Protein AF-A0AAW7K3F7-F1 (afdb_monomer_lite)

Radius of gyration: 13.68 Å; chains: 1; bounding box: 26×39×36 Å

Secondary structure (DSSP, 8-state):
-EEEEE--SHHHHHHHHHHHHHTT-EETTS--GGG--THHHHGGGEEEEEETTTTEEEEEEHHHHHHTT---EEE--HHHHHHHHHHHHHHHHHHT-

Sequence (97 aa):
MKNYYHVKTQEAYDSLMAFLEWQGYLWGNNTKPTENNNWKTYTENTVIEVDESYKRLFYDEIKQLKDEEISNFIEWTPELAQSMCVAGMIRLIEDNK

Structure (mmCIF, N/CA/C/O backbone):
data_AF-A0AAW7K3F7-F1
#
_entry.id   AF-A0AAW7K3F7-F1
#
loop_
_atom_site.group_PDB
_atom_site.id
_atom_site.type_symbol
_atom_site.label_atom_id
_atom_site.label_alt_id
_atom_site.label_comp_id
_atom_site.label_asym_id
_atom_site.label_entity_id
_atom_site.label_seq_id
_atom_site.pdbx_PDB_ins_code
_atom_site.Cartn_x
_atom_site.Cartn_y
_atom_site.Cartn_z
_atom_site.occupancy
_atom_site.B_iso_or_equiv
_atom_site.auth_seq_id
_atom_site.auth_comp_id
_atom_site.auth_asym_id
_atom_site.auth_atom_id
_atom_site.pdbx_PDB_model_num
ATOM 1 N N . MET A 1 1 ? -0.641 5.795 -13.254 1.00 85.62 1 MET A N 1
ATOM 2 C CA . MET A 1 1 ? -1.706 6.315 -12.360 1.00 85.62 1 MET A CA 1
ATOM 3 C C . MET A 1 1 ? -1.248 6.094 -10.925 1.00 85.62 1 MET A C 1
ATOM 5 O O . MET A 1 1 ? -0.442 5.190 -10.723 1.00 85.62 1 MET A O 1
ATOM 9 N N . LYS A 1 2 ? -1.683 6.920 -9.966 1.00 92.88 2 LYS A N 1
ATOM 1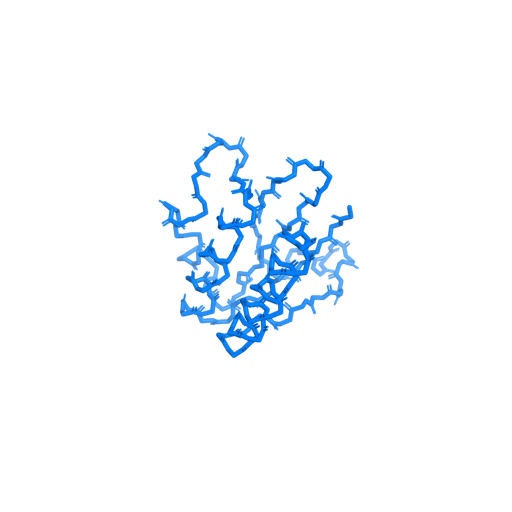0 C CA . LYS A 1 2 ? -1.341 6.735 -8.549 1.00 92.88 2 LYS A CA 1
ATOM 11 C C . LYS A 1 2 ? -2.542 6.191 -7.786 1.00 92.88 2 LYS A C 1
ATOM 13 O O . LYS A 1 2 ? -3.633 6.737 -7.925 1.00 92.88 2 LYS A O 1
ATOM 18 N N . ASN A 1 3 ? -2.323 5.146 -6.995 1.00 95.25 3 ASN A N 1
ATOM 19 C CA . ASN A 1 3 ? -3.305 4.613 -6.051 1.00 95.25 3 ASN A CA 1
ATOM 20 C C . ASN A 1 3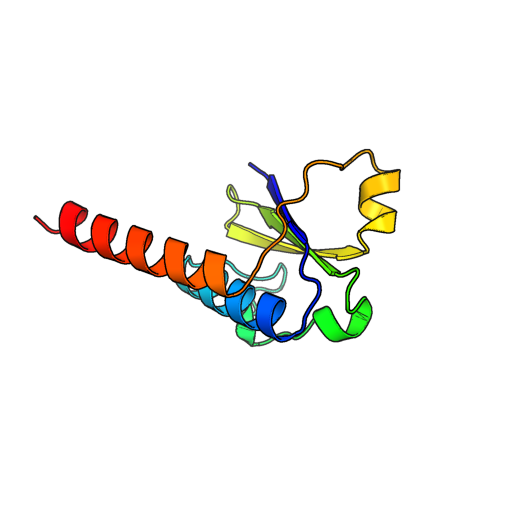 ? -2.787 4.804 -4.625 1.00 95.25 3 ASN A C 1
ATOM 22 O O . ASN A 1 3 ? -1.595 4.631 -4.380 1.00 95.25 3 ASN A O 1
ATOM 26 N N . TYR A 1 4 ? -3.683 5.114 -3.692 1.00 97.00 4 TYR A N 1
ATOM 27 C CA . TYR A 1 4 ? -3.343 5.365 -2.293 1.00 97.00 4 TYR A CA 1
ATOM 28 C C . TYR A 1 4 ? -4.039 4.336 -1.412 1.00 97.00 4 TYR A C 1
ATOM 30 O O . TYR A 1 4 ? -5.253 4.399 -1.236 1.00 97.00 4 TYR A O 1
ATOM 38 N N . TYR A 1 5 ? -3.287 3.381 -0.873 1.00 96.75 5 TYR A N 1
ATOM 39 C CA . TYR A 1 5 ? -3.824 2.309 -0.039 1.00 96.75 5 TYR A CA 1
ATOM 40 C C . TYR A 1 5 ? -3.626 2.622 1.436 1.00 96.75 5 TYR A C 1
ATOM 42 O O . TYR A 1 5 ? -2.495 2.681 1.913 1.00 96.75 5 TYR A O 1
ATOM 50 N N . HIS A 1 6 ? -4.717 2.798 2.166 1.00 97.25 6 HIS A N 1
ATOM 51 C CA . HIS A 1 6 ? -4.681 2.987 3.608 1.00 97.25 6 HIS A CA 1
ATOM 52 C C . HIS A 1 6 ? -4.710 1.630 4.319 1.00 97.25 6 HIS A C 1
ATOM 54 O O . HIS A 1 6 ? -5.549 0.783 4.007 1.00 97.25 6 HIS A O 1
ATOM 60 N N . VAL A 1 7 ? -3.785 1.415 5.258 1.00 96.56 7 VAL A N 1
ATOM 61 C CA . VAL A 1 7 ? -3.572 0.126 5.938 1.00 96.56 7 VAL A CA 1
ATOM 62 C C . VAL A 1 7 ? -3.617 0.290 7.457 1.00 96.56 7 VAL A C 1
ATOM 64 O O . VAL A 1 7 ? -2.645 0.663 8.107 1.00 96.56 7 VAL A O 1
ATOM 67 N N . LYS A 1 8 ? -4.768 -0.047 8.046 1.00 95.56 8 LYS A N 1
ATOM 68 C CA . LYS A 1 8 ? -5.034 0.158 9.482 1.00 95.56 8 LYS A CA 1
ATOM 69 C C . LYS A 1 8 ? -4.357 -0.853 10.407 1.00 95.56 8 LYS A C 1
ATOM 71 O O . LYS A 1 8 ? -4.215 -0.593 11.597 1.00 95.56 8 LYS A O 1
ATOM 76 N N . THR A 1 9 ? -3.956 -2.012 9.890 1.00 96.56 9 THR A N 1
ATOM 77 C CA . THR A 1 9 ? -3.352 -3.094 10.679 1.00 96.56 9 THR A CA 1
ATOM 78 C C . THR A 1 9 ? -2.054 -3.577 10.042 1.00 96.56 9 THR A C 1
ATOM 80 O O . THR A 1 9 ? -1.882 -3.493 8.824 1.00 96.56 9 THR A O 1
ATOM 83 N N . GLN A 1 10 ? -1.156 -4.138 10.857 1.00 96.50 10 GLN A N 1
ATOM 84 C CA . GLN A 1 10 ? 0.067 -4.776 10.360 1.00 96.50 10 GLN A CA 1
ATOM 85 C C . GLN A 1 10 ? -0.253 -5.911 9.374 1.00 96.50 10 GLN A C 1
ATOM 87 O O . GLN A 1 10 ? 0.410 -6.039 8.358 1.00 96.50 10 GLN A O 1
ATOM 92 N N . GLU A 1 11 ? -1.306 -6.693 9.618 1.00 95.50 11 GLU A N 1
ATOM 93 C CA . GLU A 1 11 ? -1.734 -7.763 8.707 1.00 95.50 11 GLU A CA 1
ATOM 94 C C . GLU A 1 11 ? -2.191 -7.221 7.338 1.00 95.50 11 GLU A C 1
ATOM 96 O O . GLU A 1 11 ? -1.847 -7.769 6.287 1.00 95.50 11 GLU A O 1
ATOM 101 N N . ALA A 1 12 ? -2.930 -6.105 7.324 1.00 96.19 12 ALA A N 1
ATOM 102 C CA . ALA A 1 12 ? -3.301 -5.426 6.086 1.00 96.19 12 ALA A CA 1
ATOM 103 C C . ALA A 1 12 ? -2.057 -4.907 5.346 1.00 96.19 12 ALA A C 1
ATOM 105 O O . ALA A 1 12 ? -1.959 -5.065 4.132 1.00 96.19 12 ALA A O 1
ATOM 106 N N . TYR A 1 13 ? -1.081 -4.351 6.069 1.00 97.06 13 TYR A N 1
ATOM 107 C CA . TYR A 1 13 ? 0.197 -3.940 5.490 1.00 97.06 13 TYR A CA 1
ATOM 108 C C . TYR A 1 13 ? 0.959 -5.124 4.882 1.00 97.06 13 TYR A C 1
ATOM 110 O O . TYR A 1 13 ? 1.329 -5.075 3.711 1.00 97.06 13 TYR A O 1
ATOM 118 N N . ASP A 1 14 ? 1.155 -6.200 5.645 1.00 96.12 14 ASP A N 1
ATOM 119 C CA . ASP A 1 14 ? 1.931 -7.368 5.222 1.00 96.12 14 ASP A CA 1
ATOM 120 C C . ASP A 1 14 ? 1.299 -8.033 3.989 1.00 96.12 14 ASP A C 1
ATOM 122 O O . ASP A 1 14 ? 1.995 -8.361 3.024 1.00 96.12 14 ASP A O 1
ATOM 126 N N . SER A 1 15 ? -0.034 -8.164 3.973 1.00 95.56 15 SER A N 1
ATOM 127 C CA . SER A 1 15 ? -0.767 -8.697 2.817 1.00 95.56 15 SER A CA 1
ATOM 128 C C . SER A 1 15 ? -0.666 -7.793 1.583 1.00 95.56 15 SER A C 1
ATOM 130 O O . SER A 1 15 ? -0.482 -8.300 0.473 1.00 95.56 15 SER A O 1
ATOM 132 N N . LEU A 1 16 ? -0.722 -6.466 1.754 1.00 96.00 16 LEU A N 1
ATOM 133 C CA . LEU A 1 16 ? -0.512 -5.513 0.663 1.00 96.00 16 LEU A CA 1
ATOM 134 C C . LEU A 1 16 ? 0.914 -5.606 0.106 1.00 96.00 16 LEU A C 1
ATOM 136 O O . LEU A 1 16 ? 1.090 -5.638 -1.110 1.00 96.00 16 LEU A O 1
ATOM 140 N N . MET A 1 17 ? 1.932 -5.681 0.970 1.00 96.75 17 MET A N 1
ATOM 141 C CA . MET A 1 17 ? 3.331 -5.791 0.541 1.00 96.75 17 MET A CA 1
ATOM 142 C C . MET A 1 17 ? 3.564 -7.069 -0.264 1.00 96.75 17 MET A C 1
ATOM 144 O O . MET A 1 17 ? 4.160 -7.008 -1.337 1.00 96.75 17 MET A O 1
ATOM 148 N N . ALA A 1 18 ? 3.042 -8.208 0.199 1.00 94.44 18 ALA A N 1
ATOM 149 C CA . ALA A 1 18 ? 3.139 -9.469 -0.532 1.00 94.44 18 ALA A CA 1
ATOM 150 C C . ALA A 1 18 ? 2.469 -9.389 -1.916 1.00 94.44 18 ALA A C 1
ATOM 152 O O . ALA A 1 18 ? 3.048 -9.822 -2.916 1.00 94.44 18 ALA A O 1
ATOM 153 N N . PHE A 1 19 ? 1.276 -8.790 -1.995 1.00 93.38 19 PHE A N 1
ATOM 154 C CA . PHE A 1 19 ? 0.563 -8.596 -3.258 1.00 93.38 19 PHE A CA 1
ATOM 155 C C . PHE A 1 19 ? 1.333 -7.686 -4.230 1.00 93.38 19 PHE A C 1
ATOM 157 O O . PHE A 1 19 ? 1.496 -8.020 -5.405 1.00 93.38 19 PHE A O 1
ATOM 164 N N . LEU A 1 20 ? 1.842 -6.550 -3.747 1.00 94.31 20 LEU A N 1
ATOM 165 C CA . LEU A 1 20 ? 2.600 -5.598 -4.562 1.00 94.31 20 LEU A CA 1
ATOM 166 C C . LEU A 1 20 ? 3.950 -6.174 -5.010 1.00 94.31 20 LEU A C 1
ATOM 168 O O . LEU A 1 20 ? 4.357 -5.958 -6.151 1.00 94.31 20 LEU A O 1
ATOM 172 N N . GLU A 1 21 ? 4.624 -6.952 -4.164 1.00 95.56 21 GLU A N 1
ATOM 173 C CA . GLU A 1 21 ? 5.857 -7.647 -4.541 1.00 95.56 21 GLU A CA 1
ATOM 174 C C . GLU A 1 21 ? 5.607 -8.653 -5.665 1.00 95.56 21 GLU A C 1
ATOM 176 O O . GLU A 1 21 ? 6.328 -8.656 -6.663 1.00 95.56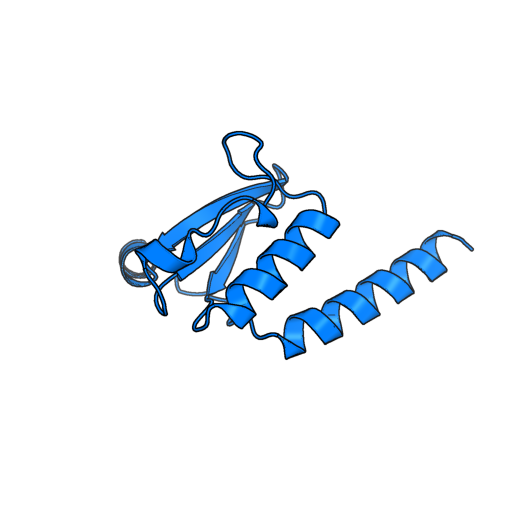 21 GLU A O 1
ATOM 181 N N . TRP A 1 22 ? 4.543 -9.453 -5.551 1.00 91.88 22 TRP A N 1
ATOM 182 C CA . TRP A 1 22 ? 4.137 -10.389 -6.599 1.00 91.88 22 TRP A CA 1
ATOM 183 C C . TRP A 1 22 ? 3.822 -9.681 -7.928 1.00 91.88 22 TRP A C 1
ATOM 185 O O . TRP A 1 22 ? 4.140 -10.186 -9.002 1.00 91.88 22 TRP A O 1
ATOM 195 N N . GLN A 1 23 ? 3.259 -8.472 -7.861 1.00 91.25 23 GLN A N 1
ATOM 196 C CA . GLN A 1 23 ? 2.992 -7.603 -9.013 1.00 91.25 23 GLN A CA 1
ATOM 197 C C . GLN A 1 23 ? 4.235 -6.867 -9.563 1.00 91.25 23 GLN A C 1
ATOM 199 O O . GLN A 1 23 ? 4.111 -6.077 -10.513 1.00 91.25 23 GLN A O 1
ATOM 204 N N . GLY A 1 24 ? 5.414 -7.100 -8.977 1.00 94.75 24 GLY A N 1
ATOM 205 C CA . GLY A 1 24 ? 6.702 -6.563 -9.418 1.00 94.75 24 GLY A CA 1
ATOM 206 C C . GLY A 1 24 ? 7.003 -5.134 -8.963 1.00 94.75 24 GLY A C 1
ATOM 207 O O . GLY A 1 24 ? 7.856 -4.481 -9.564 1.00 94.75 24 GLY A O 1
ATOM 208 N N . TYR A 1 25 ? 6.304 -4.618 -7.949 1.00 96.88 25 TYR A N 1
ATOM 209 C CA . TYR A 1 25 ? 6.590 -3.293 -7.395 1.00 96.88 25 TYR A CA 1
ATOM 210 C C . TYR A 1 25 ? 7.818 -3.310 -6.483 1.00 96.88 25 TYR A C 1
ATOM 212 O O . TYR A 1 25 ? 8.110 -4.303 -5.819 1.00 96.88 25 TYR A O 1
ATOM 220 N N . LEU A 1 26 ? 8.512 -2.173 -6.422 1.00 97.62 26 LEU A N 1
ATOM 221 C CA . LEU A 1 26 ? 9.692 -1.966 -5.583 1.00 97.62 26 LEU A CA 1
ATOM 222 C C . LEU A 1 26 ? 9.610 -0.627 -4.848 1.00 97.62 26 LEU A C 1
ATOM 224 O O . LEU A 1 26 ? 9.046 0.343 -5.355 1.00 97.62 26 LEU A O 1
ATOM 228 N N . TRP A 1 27 ? 10.269 -0.527 -3.698 1.00 97.19 27 TRP A N 1
ATOM 229 C CA . TRP A 1 27 ? 10.537 0.769 -3.073 1.00 97.19 27 TRP A CA 1
ATOM 230 C C . TRP A 1 27 ? 11.510 1.609 -3.928 1.00 97.19 27 TRP A C 1
ATOM 232 O O . TRP A 1 27 ? 12.185 1.100 -4.834 1.00 97.19 27 TRP A O 1
ATOM 242 N N . GLY A 1 28 ? 11.600 2.916 -3.652 1.00 91.06 28 GLY A N 1
ATOM 243 C CA . GLY A 1 28 ? 12.454 3.852 -4.407 1.00 91.06 28 GLY A CA 1
ATOM 244 C C . GLY A 1 28 ? 13.954 3.507 -4.406 1.00 91.06 28 GLY A C 1
ATOM 245 O O . GLY A 1 28 ? 14.665 3.803 -5.360 1.00 91.06 28 GLY A O 1
ATOM 246 N N . ASN A 1 29 ? 14.427 2.807 -3.378 1.00 91.75 29 ASN A N 1
ATOM 247 C CA . ASN A 1 29 ? 15.792 2.286 -3.223 1.00 91.75 29 ASN A CA 1
ATOM 248 C C . ASN A 1 29 ? 15.994 0.874 -3.825 1.00 91.75 29 ASN A C 1
ATOM 250 O O . ASN A 1 29 ? 17.021 0.251 -3.571 1.00 91.75 29 ASN A O 1
ATOM 254 N N . ASN A 1 30 ? 15.037 0.362 -4.607 1.00 93.94 30 ASN A N 1
ATOM 255 C CA . ASN A 1 30 ? 15.016 -0.995 -5.175 1.00 93.94 30 ASN A CA 1
ATOM 256 C C . ASN A 1 30 ? 14.898 -2.152 -4.164 1.00 93.94 30 ASN A C 1
ATOM 258 O O . ASN A 1 30 ? 15.074 -3.300 -4.568 1.00 93.94 30 ASN A O 1
ATOM 262 N N . THR A 1 31 ? 14.570 -1.905 -2.890 1.00 96.31 31 THR A N 1
ATOM 263 C CA . THR A 1 31 ? 14.223 -3.008 -1.973 1.00 96.31 31 THR A CA 1
ATOM 264 C C . THR A 1 31 ? 12.828 -3.541 -2.248 1.00 96.31 31 THR A C 1
ATOM 266 O O . THR A 1 31 ? 11.940 -2.803 -2.698 1.00 96.31 31 THR A O 1
ATOM 269 N N . LYS A 1 32 ? 12.630 -4.824 -1.946 1.00 97.31 32 LYS A N 1
ATOM 270 C CA . LYS A 1 32 ? 11.332 -5.464 -2.113 1.00 97.31 32 LYS A CA 1
ATOM 271 C C . LYS A 1 32 ? 10.318 -4.939 -1.093 1.00 97.31 32 LYS A C 1
ATOM 273 O O . LYS A 1 32 ? 10.713 -4.564 0.014 1.00 97.31 32 LYS A O 1
ATOM 278 N N . PRO A 1 33 ? 9.017 -4.941 -1.426 1.00 97.12 33 PRO A N 1
ATOM 279 C CA . PRO A 1 33 ? 7.963 -4.532 -0.506 1.00 97.12 33 PRO A CA 1
ATOM 280 C C . PRO A 1 33 ? 8.037 -5.239 0.851 1.00 97.12 33 PRO A C 1
ATOM 282 O O . PRO A 1 33 ? 8.021 -4.561 1.874 1.00 97.12 33 PRO A O 1
ATOM 285 N N . THR A 1 34 ? 8.210 -6.566 0.870 1.00 96.94 34 THR A N 1
ATOM 286 C CA . THR A 1 34 ? 8.203 -7.371 2.109 1.00 96.94 34 THR A CA 1
ATOM 287 C C . THR A 1 34 ? 9.469 -7.248 2.964 1.00 96.94 34 THR A C 1
ATOM 289 O O . THR A 1 34 ? 9.478 -7.671 4.119 1.00 96.94 34 THR A O 1
ATOM 292 N N . GLU A 1 35 ? 10.538 -6.646 2.437 1.00 95.88 35 GLU A N 1
ATOM 293 C CA . GLU A 1 35 ? 11.803 -6.453 3.160 1.00 95.88 35 GLU A CA 1
ATOM 294 C C . GLU A 1 35 ? 11.782 -5.225 4.078 1.00 95.88 35 GLU A C 1
ATOM 296 O O . GLU A 1 35 ? 12.696 -5.041 4.885 1.00 95.88 35 GLU A O 1
ATOM 301 N N . ASN A 1 36 ? 10.757 -4.377 3.970 1.00 91.31 36 ASN A N 1
ATOM 302 C CA . ASN A 1 36 ? 10.633 -3.165 4.762 1.00 91.31 36 ASN A CA 1
ATOM 303 C C . ASN A 1 36 ? 9.284 -3.122 5.489 1.00 91.31 36 ASN A C 1
ATOM 305 O O . ASN A 1 36 ? 8.248 -3.420 4.905 1.00 91.31 36 ASN A O 1
ATOM 309 N N . ASN A 1 37 ? 9.296 -2.727 6.763 1.00 94.81 37 ASN A N 1
ATOM 310 C CA . ASN A 1 37 ? 8.089 -2.568 7.571 1.00 94.81 37 ASN A CA 1
ATOM 311 C C . ASN A 1 37 ? 7.902 -1.093 7.950 1.00 94.81 37 ASN A C 1
ATOM 313 O O . ASN A 1 37 ? 8.163 -0.682 9.084 1.00 94.81 37 ASN A O 1
ATOM 317 N N . ASN A 1 38 ? 7.428 -0.312 6.978 1.00 93.12 38 ASN A N 1
ATOM 318 C CA . ASN A 1 38 ? 7.128 1.113 7.145 1.00 93.12 38 ASN A CA 1
ATOM 319 C C . ASN A 1 38 ? 5.877 1.362 8.007 1.00 93.12 38 ASN A C 1
ATOM 321 O O . ASN A 1 38 ? 5.679 2.476 8.489 1.00 93.12 38 ASN A O 1
ATOM 325 N N . TRP A 1 39 ? 5.053 0.334 8.251 1.00 96.75 39 TRP A N 1
ATOM 326 C CA . TRP A 1 39 ? 3.882 0.439 9.127 1.00 96.75 39 TRP A CA 1
ATOM 327 C C . TRP A 1 39 ? 4.263 0.857 10.549 1.00 96.75 39 TRP A C 1
ATOM 329 O O . TRP A 1 39 ? 3.540 1.603 11.198 1.00 96.75 39 TRP A O 1
ATOM 339 N N . LYS A 1 40 ? 5.447 0.464 11.034 1.00 95.94 40 LYS A N 1
ATOM 340 C CA . LYS A 1 40 ? 5.935 0.850 12.370 1.00 95.94 40 LYS A CA 1
ATOM 341 C C . LYS A 1 40 ? 6.074 2.362 12.575 1.00 95.94 40 LYS A C 1
ATOM 343 O O . LYS A 1 40 ? 6.136 2.794 13.723 1.00 95.94 40 LYS A O 1
ATOM 348 N N . THR A 1 41 ? 6.137 3.145 11.499 1.00 95.56 41 THR A N 1
ATOM 349 C CA . THR A 1 41 ? 6.316 4.600 11.561 1.00 95.56 41 THR A CA 1
ATOM 350 C C . THR A 1 41 ? 5.010 5.327 11.882 1.00 95.56 41 THR A C 1
ATOM 352 O O . THR A 1 41 ? 4.990 6.151 12.792 1.00 95.56 41 THR A O 1
ATOM 355 N N . TYR A 1 42 ? 3.920 5.015 11.169 1.00 95.94 42 TYR A N 1
ATOM 356 C CA . TYR A 1 42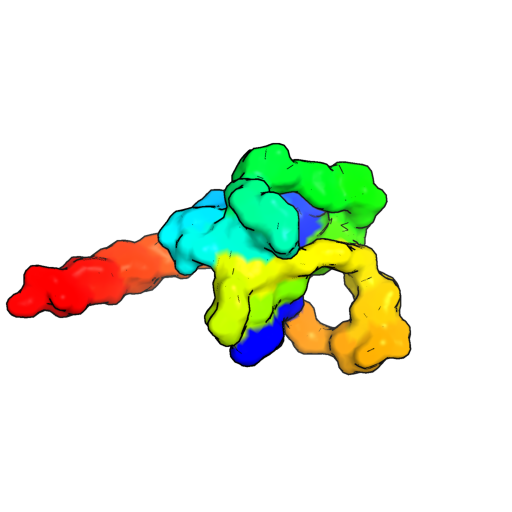 ? 2.632 5.726 11.299 1.00 95.94 42 TYR A CA 1
ATOM 357 C C . TYR A 1 42 ? 1.474 4.846 11.777 1.00 95.94 42 TYR A C 1
ATOM 359 O O . TYR A 1 42 ? 0.368 5.347 11.983 1.00 95.94 42 TYR A O 1
ATOM 367 N N . THR A 1 43 ? 1.733 3.552 11.962 1.00 96.81 43 THR A N 1
ATOM 368 C CA . THR A 1 43 ? 0.787 2.536 12.422 1.00 96.81 43 THR A CA 1
ATOM 369 C C . THR A 1 43 ? -0.513 2.568 11.617 1.00 96.81 43 THR A C 1
ATOM 371 O O . THR A 1 43 ? -0.500 2.456 10.395 1.00 96.81 43 THR A O 1
ATOM 374 N N . GLU A 1 44 ? -1.652 2.754 12.275 1.00 96.81 44 GLU A N 1
ATOM 375 C CA . GLU A 1 44 ? -2.971 2.791 11.647 1.00 96.81 44 GLU A CA 1
ATOM 376 C C . GLU A 1 44 ? -3.168 3.954 10.669 1.00 96.81 44 GLU A C 1
ATOM 378 O O . GLU A 1 44 ? -4.154 3.946 9.946 1.00 96.81 44 GLU A O 1
ATOM 383 N N . ASN A 1 45 ? -2.258 4.934 10.646 1.00 96.94 45 ASN A N 1
ATOM 384 C CA . ASN A 1 45 ? -2.296 6.081 9.740 1.00 96.94 45 ASN A CA 1
ATOM 385 C C . ASN A 1 45 ? -1.413 5.887 8.498 1.00 96.94 45 ASN A C 1
ATOM 387 O O . ASN A 1 45 ? -1.267 6.822 7.711 1.00 96.94 45 ASN A O 1
ATOM 391 N N . THR A 1 46 ? -0.790 4.718 8.321 1.00 97.81 46 THR A N 1
ATOM 392 C CA . THR A 1 46 ? 0.074 4.439 7.170 1.00 97.81 46 THR A CA 1
ATOM 393 C C . THR A 1 46 ? -0.732 4.350 5.876 1.00 97.81 46 THR A C 1
ATOM 395 O O . THR A 1 46 ? -1.667 3.555 5.751 1.00 97.81 46 THR A O 1
ATOM 398 N N . VAL A 1 47 ? -0.306 5.116 4.874 1.00 97.88 47 VAL A N 1
ATOM 399 C CA . VAL A 1 47 ? -0.769 5.013 3.489 1.00 97.88 47 VAL A CA 1
ATOM 400 C C . VAL A 1 47 ? 0.391 4.586 2.601 1.00 97.88 47 VAL A C 1
ATOM 402 O O . VAL A 1 47 ? 1.503 5.093 2.734 1.00 97.88 47 VAL A O 1
ATOM 405 N N . ILE A 1 48 ? 0.127 3.655 1.686 1.00 97.62 48 ILE A N 1
ATOM 406 C CA . ILE A 1 48 ? 1.045 3.255 0.622 1.00 97.62 48 ILE A CA 1
ATOM 407 C C . ILE A 1 48 ? 0.600 3.903 -0.681 1.00 97.62 48 ILE A C 1
ATOM 409 O O . ILE A 1 48 ? -0.468 3.588 -1.209 1.00 97.62 48 ILE A O 1
ATOM 413 N N . GLU A 1 49 ? 1.437 4.783 -1.213 1.00 96.44 49 GLU A N 1
ATOM 414 C CA . GLU A 1 49 ? 1.290 5.289 -2.570 1.00 96.44 49 GLU A CA 1
ATOM 415 C C . GLU A 1 49 ? 1.909 4.283 -3.545 1.00 96.44 49 GLU A C 1
ATOM 417 O O . GLU A 1 49 ? 3.076 3.899 -3.426 1.00 96.44 49 GLU A O 1
ATOM 422 N N . VAL A 1 50 ? 1.119 3.874 -4.532 1.00 96.44 50 VAL A N 1
ATOM 423 C CA . VAL A 1 50 ? 1.526 2.983 -5.616 1.00 96.44 50 VAL A CA 1
ATOM 424 C C . VAL A 1 50 ? 1.537 3.773 -6.913 1.00 96.44 50 VAL A C 1
ATOM 426 O O . VAL A 1 50 ? 0.481 4.157 -7.420 1.00 96.44 50 VAL A O 1
ATOM 429 N N . ASP A 1 51 ? 2.726 3.974 -7.476 1.00 95.81 51 ASP A N 1
ATOM 430 C CA . ASP A 1 51 ? 2.902 4.515 -8.818 1.00 95.81 51 ASP A CA 1
ATOM 431 C C . ASP A 1 51 ? 2.958 3.366 -9.833 1.00 95.81 51 ASP A C 1
ATOM 433 O O . ASP A 1 51 ? 3.959 2.650 -9.960 1.00 95.81 51 ASP A O 1
ATOM 437 N N . GLU A 1 52 ? 1.862 3.185 -10.570 1.00 93.12 52 GLU A N 1
ATOM 438 C CA . GLU A 1 52 ? 1.748 2.139 -11.590 1.00 93.12 52 GLU A CA 1
ATOM 439 C C . GLU A 1 52 ? 2.682 2.361 -12.784 1.00 93.12 52 GLU A C 1
ATOM 441 O O . GLU A 1 52 ? 3.112 1.392 -13.409 1.00 93.12 52 GLU A O 1
ATOM 446 N N . SER A 1 53 ? 3.001 3.619 -13.104 1.00 93.56 53 SER A N 1
ATOM 447 C CA . SER A 1 53 ? 3.792 3.972 -14.285 1.00 93.56 53 SER A CA 1
ATOM 448 C C . SER A 1 53 ? 5.249 3.554 -14.113 1.00 93.56 53 SER A C 1
ATOM 450 O O . SER A 1 53 ? 5.872 3.066 -15.054 1.00 93.56 53 SER A O 1
ATOM 452 N N . TYR A 1 54 ? 5.787 3.723 -12.903 1.00 93.88 54 TYR A N 1
ATOM 453 C CA . TYR A 1 54 ? 7.182 3.398 -12.596 1.00 93.88 54 TYR A CA 1
ATOM 454 C C . TYR A 1 54 ? 7.356 2.095 -11.816 1.00 93.88 54 TYR A C 1
ATOM 456 O O . TYR A 1 54 ? 8.493 1.701 -11.546 1.00 93.88 54 TYR A O 1
ATOM 464 N N . LYS A 1 55 ? 6.251 1.434 -11.441 1.00 95.62 55 LYS A N 1
ATOM 465 C CA . LYS A 1 55 ? 6.245 0.282 -10.530 1.00 95.62 55 LYS A CA 1
ATOM 466 C C . LYS A 1 55 ? 6.967 0.595 -9.212 1.00 95.62 55 LYS A C 1
ATOM 468 O O . LYS A 1 55 ? 7.760 -0.206 -8.712 1.00 95.62 55 LYS A O 1
ATOM 473 N N . ARG A 1 56 ? 6.689 1.778 -8.645 1.00 97.31 56 ARG A N 1
ATOM 474 C CA . ARG A 1 56 ? 7.327 2.276 -7.414 1.00 97.31 56 ARG A CA 1
ATOM 475 C C . ARG A 1 56 ? 6.351 2.499 -6.276 1.00 97.31 56 ARG A C 1
ATOM 477 O O . ARG A 1 56 ? 5.200 2.860 -6.500 1.00 97.31 56 ARG A O 1
ATOM 484 N N . LEU A 1 57 ? 6.857 2.276 -5.067 1.00 97.69 57 LEU A N 1
ATOM 485 C CA . LEU A 1 57 ? 6.141 2.468 -3.815 1.00 97.69 57 LEU A CA 1
ATOM 486 C C . LEU A 1 57 ? 6.717 3.642 -3.024 1.00 97.69 57 LEU A C 1
ATOM 488 O O . LEU A 1 57 ? 7.940 3.791 -2.925 1.00 97.69 57 LEU A O 1
ATOM 492 N N . PHE A 1 58 ? 5.818 4.399 -2.403 1.00 96.00 58 PHE A N 1
ATOM 493 C CA . PHE A 1 58 ? 6.107 5.397 -1.374 1.00 96.00 58 PHE A CA 1
ATOM 494 C C . PHE A 1 58 ? 5.162 5.180 -0.187 1.00 96.00 58 PHE A C 1
ATOM 496 O O . PHE A 1 58 ? 4.174 4.451 -0.297 1.00 96.00 58 PHE A O 1
ATOM 503 N N . TYR A 1 59 ? 5.492 5.745 0.970 1.00 96.12 59 TYR A N 1
ATOM 504 C CA . TYR A 1 59 ? 4.643 5.659 2.153 1.00 96.12 59 TYR A CA 1
ATOM 505 C C . TYR A 1 59 ? 4.576 7.012 2.844 1.00 96.12 59 TYR A C 1
ATOM 507 O O . TYR A 1 59 ? 5.571 7.734 2.870 1.00 96.12 59 TYR A O 1
ATOM 515 N N . ASP A 1 60 ? 3.415 7.317 3.407 1.00 95.56 60 ASP A N 1
ATOM 516 C CA . ASP A 1 60 ? 3.175 8.565 4.123 1.00 95.56 60 ASP A CA 1
ATOM 517 C C . ASP A 1 6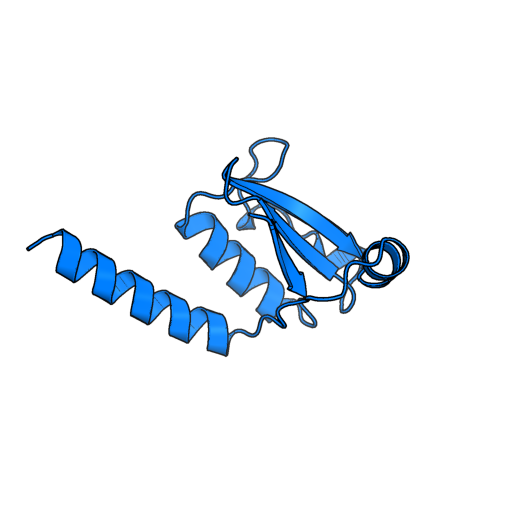0 ? 2.108 8.380 5.213 1.00 95.56 60 ASP A C 1
ATOM 519 O O . ASP A 1 60 ? 1.473 7.323 5.327 1.00 95.56 60 ASP A O 1
ATOM 523 N N . GLU A 1 61 ? 1.918 9.407 6.033 1.00 95.62 61 GLU A N 1
ATOM 524 C CA . GLU A 1 61 ? 0.829 9.523 6.988 1.00 95.62 61 GLU A CA 1
ATOM 525 C C . GLU A 1 61 ? -0.433 10.055 6.294 1.00 95.62 61 GLU A C 1
ATOM 527 O O . GLU A 1 61 ? -0.413 11.069 5.596 1.00 95.62 61 GLU A O 1
ATOM 532 N N . ILE A 1 62 ? -1.585 9.437 6.564 1.00 93.94 62 ILE A N 1
ATOM 533 C CA . ILE A 1 62 ? -2.873 9.836 5.975 1.00 93.94 62 ILE A CA 1
ATOM 534 C C . ILE A 1 62 ? -3.224 11.319 6.186 1.00 93.94 62 ILE A C 1
ATOM 536 O O . ILE A 1 62 ? -3.934 11.903 5.370 1.00 93.94 62 ILE A O 1
ATOM 540 N N . LYS A 1 63 ? -2.765 11.938 7.281 1.00 90.81 63 LYS A N 1
ATOM 541 C CA . LYS A 1 63 ? -3.021 13.358 7.562 1.00 90.81 63 LYS A CA 1
ATOM 542 C C . LYS A 1 63 ? -2.277 14.272 6.593 1.00 90.81 63 LYS A C 1
ATOM 544 O O . LYS A 1 63 ? -2.900 15.175 6.056 1.00 90.81 63 LYS A O 1
ATOM 549 N N . GLN A 1 64 ? -1.004 13.984 6.322 1.00 89.12 64 GLN A N 1
ATOM 550 C CA . GLN A 1 64 ? -0.180 14.778 5.405 1.00 89.12 64 GLN A CA 1
ATOM 551 C C . GLN A 1 64 ? -0.771 14.745 3.994 1.00 89.12 64 GLN A C 1
ATOM 553 O O . GLN A 1 64 ? -0.986 15.785 3.385 1.00 89.12 64 GLN A O 1
ATOM 558 N N . LEU A 1 65 ? -1.187 13.563 3.533 1.00 91.19 65 LEU A N 1
ATOM 559 C CA . LEU A 1 65 ? -1.835 13.412 2.228 1.00 91.19 65 LEU A CA 1
ATOM 560 C C . LEU A 1 65 ? -3.175 14.163 2.139 1.00 91.19 65 LEU A C 1
ATOM 562 O O . LEU A 1 65 ? -3.493 14.744 1.105 1.00 91.19 65 LEU A O 1
ATOM 566 N N . LYS A 1 66 ? -3.960 14.195 3.223 1.00 90.12 66 LYS A N 1
ATOM 567 C CA . LYS A 1 66 ? -5.205 14.980 3.269 1.00 90.12 66 LYS A CA 1
ATOM 568 C C . LYS A 1 66 ? -4.952 16.483 3.203 1.00 90.12 66 LYS A C 1
ATOM 570 O O . LYS A 1 66 ? -5.739 17.181 2.566 1.00 90.12 66 LYS A O 1
ATOM 575 N N . ASP A 1 67 ? -3.883 16.960 3.835 1.00 91.75 67 ASP A N 1
ATOM 576 C CA . ASP A 1 67 ? -3.470 18.365 3.759 1.00 91.75 67 ASP A CA 1
ATOM 577 C C . ASP A 1 67 ? -3.015 18.741 2.333 1.00 91.75 67 ASP A C 1
ATOM 579 O O . ASP A 1 67 ? -3.175 19.886 1.916 1.00 91.75 67 ASP A O 1
ATOM 583 N N . GLU A 1 68 ? -2.545 17.765 1.551 1.00 89.62 68 GLU A N 1
ATOM 584 C CA . GLU A 1 68 ? -2.261 17.879 0.111 1.00 89.62 68 GLU A CA 1
ATOM 585 C C . GLU A 1 68 ? -3.494 17.649 -0.790 1.00 89.62 68 GLU A C 1
ATOM 587 O O . GLU A 1 68 ? -3.368 17.426 -1.994 1.00 89.62 68 GLU A O 1
ATOM 592 N N . GLU A 1 69 ? -4.702 17.689 -0.220 1.00 91.56 69 GLU A N 1
ATOM 593 C CA . GLU A 1 69 ? -5.986 17.473 -0.906 1.00 91.56 69 GLU A CA 1
ATOM 594 C C . GLU A 1 69 ? -6.170 16.063 -1.515 1.00 91.56 69 GLU A C 1
ATOM 596 O O . GLU A 1 69 ? -7.127 15.806 -2.257 1.00 91.56 69 GLU A O 1
ATOM 601 N N . ILE A 1 70 ? -5.323 15.094 -1.151 1.00 89.94 70 ILE A N 1
ATOM 602 C CA . ILE A 1 70 ? -5.504 13.684 -1.509 1.00 89.94 70 ILE A CA 1
ATOM 603 C C . ILE A 1 70 ? -6.533 13.072 -0.555 1.00 89.94 70 ILE A C 1
ATOM 605 O O . ILE A 1 70 ? -6.328 12.965 0.653 1.00 89.94 70 ILE A O 1
ATOM 609 N N . SER A 1 71 ? -7.672 12.650 -1.105 1.00 88.00 71 SER A N 1
ATOM 610 C CA . SER A 1 71 ? -8.796 12.104 -0.324 1.00 88.00 71 SER A CA 1
ATOM 611 C C . SER A 1 71 ? -9.323 10.754 -0.822 1.00 88.00 71 SER A C 1
ATOM 613 O O . SER A 1 71 ? -10.063 10.081 -0.103 1.00 88.00 71 SER A O 1
ATOM 615 N N . ASN A 1 72 ? -8.908 10.315 -2.014 1.00 92.12 72 ASN A N 1
ATOM 616 C CA . ASN A 1 72 ? -9.344 9.060 -2.631 1.00 92.12 72 ASN A CA 1
ATOM 617 C C . ASN A 1 72 ? -8.481 7.878 -2.166 1.00 92.12 72 ASN A C 1
ATOM 619 O O . ASN A 1 72 ? -7.687 7.329 -2.931 1.00 92.12 72 ASN A O 1
ATOM 623 N N . PHE A 1 73 ? -8.632 7.504 -0.897 1.00 94.88 73 PHE A N 1
ATOM 624 C CA . PHE A 1 73 ? -7.941 6.357 -0.313 1.00 94.88 73 PHE A CA 1
ATOM 625 C C . PHE A 1 73 ? -8.716 5.058 -0.543 1.00 94.88 73 PHE A C 1
ATOM 627 O O . PHE A 1 73 ? -9.930 4.992 -0.346 1.00 94.88 73 PHE A O 1
ATOM 634 N N . ILE A 1 74 ? -7.994 4.006 -0.912 1.00 94.75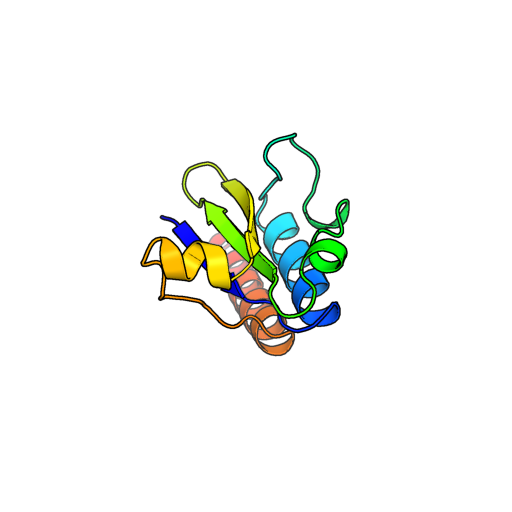 74 ILE A N 1
ATOM 635 C CA . ILE A 1 74 ? -8.486 2.633 -0.950 1.00 94.75 74 ILE A CA 1
ATOM 636 C C . ILE A 1 74 ? -8.148 2.002 0.395 1.00 94.75 74 ILE A C 1
ATOM 638 O O . ILE A 1 74 ? -6.982 1.805 0.728 1.00 94.75 74 ILE A O 1
ATOM 642 N N . GLU A 1 75 ? -9.166 1.682 1.181 1.00 95.75 75 GLU A N 1
ATOM 643 C CA . GLU A 1 75 ? -8.985 0.946 2.431 1.00 95.75 75 GLU A CA 1
ATOM 644 C C . GLU A 1 75 ? -8.598 -0.498 2.102 1.00 95.75 75 GLU A C 1
ATOM 646 O O . GLU A 1 75 ? -9.405 -1.262 1.567 1.00 95.75 75 GLU A O 1
ATOM 651 N N . TRP A 1 76 ? -7.348 -0.866 2.382 1.00 95.81 76 TRP A N 1
ATOM 652 C CA . TRP A 1 76 ? -6.863 -2.211 2.115 1.00 95.81 76 TRP A CA 1
ATOM 653 C C . TRP A 1 76 ? -7.150 -3.128 3.296 1.00 95.81 76 TRP A C 1
ATOM 655 O O . TRP A 1 76 ? -6.816 -2.819 4.443 1.00 95.81 76 TRP A O 1
ATOM 665 N N . THR A 1 77 ? -7.730 -4.289 3.002 1.00 92.94 77 THR A N 1
ATOM 666 C CA . THR A 1 77 ? -7.965 -5.343 3.988 1.00 92.94 77 THR A CA 1
ATOM 667 C C . THR A 1 77 ? -7.398 -6.675 3.491 1.00 92.94 77 THR A C 1
ATOM 669 O O . THR A 1 77 ? -7.284 -6.884 2.277 1.00 92.94 77 THR A O 1
ATOM 672 N N . PRO A 1 78 ? -7.049 -7.609 4.392 1.00 84.25 78 PRO A N 1
ATOM 673 C CA . PRO A 1 78 ? -6.590 -8.940 3.997 1.00 84.25 78 PRO A CA 1
ATOM 674 C C . PRO A 1 78 ? -7.590 -9.694 3.102 1.00 84.25 78 PRO A C 1
ATOM 676 O O . PRO A 1 78 ? -7.187 -10.445 2.213 1.00 84.25 78 PRO A O 1
ATOM 679 N N . GLU A 1 79 ? -8.895 -9.472 3.271 1.00 86.62 79 GLU A N 1
ATOM 680 C CA . GLU A 1 79 ? -9.938 -10.069 2.426 1.00 86.62 79 GLU A CA 1
ATOM 681 C C . GLU A 1 79 ? -9.879 -9.536 0.988 1.00 86.62 79 GLU A C 1
ATOM 683 O O . GLU A 1 79 ? -10.066 -10.294 0.030 1.00 86.62 79 GLU A O 1
ATOM 688 N N . LEU A 1 80 ? -9.568 -8.245 0.818 1.00 84.94 80 LEU A N 1
ATOM 689 C CA . LEU A 1 80 ? -9.354 -7.649 -0.500 1.00 84.94 80 LEU A CA 1
ATOM 690 C C . LEU A 1 80 ? -8.138 -8.281 -1.190 1.00 84.94 80 LEU A C 1
ATOM 692 O O . LEU A 1 80 ? -8.221 -8.632 -2.368 1.00 84.94 80 LEU A O 1
ATOM 696 N N . ALA A 1 81 ? -7.052 -8.512 -0.443 1.00 77.56 81 ALA A N 1
ATOM 697 C CA . ALA A 1 81 ? -5.864 -9.197 -0.949 1.00 77.56 81 ALA A CA 1
ATOM 698 C C . ALA A 1 81 ? -6.201 -10.602 -1.478 1.00 77.56 81 ALA A C 1
ATOM 700 O O . ALA A 1 81 ? -5.793 -10.969 -2.581 1.00 77.56 81 ALA A O 1
ATOM 701 N N . GLN A 1 82 ? -7.004 -11.372 -0.735 1.00 76.56 82 GLN A N 1
ATOM 702 C CA . GLN A 1 82 ? -7.450 -12.703 -1.161 1.00 76.56 82 GLN A CA 1
ATOM 703 C C . GLN A 1 82 ? -8.270 -12.646 -2.457 1.00 76.56 82 GLN A C 1
ATOM 705 O O . GLN A 1 82 ? -8.004 -13.410 -3.387 1.00 76.56 82 GLN A O 1
ATOM 710 N N . SER A 1 83 ? -9.222 -11.713 -2.549 1.00 80.44 83 SER A N 1
ATOM 711 C CA . SER A 1 83 ? -10.043 -11.512 -3.751 1.00 80.44 83 SER A CA 1
ATOM 712 C C . SER A 1 83 ? -9.190 -11.168 -4.982 1.00 80.44 83 SER A C 1
ATOM 714 O O . SER A 1 83 ? -9.356 -11.753 -6.058 1.00 80.44 83 SER A O 1
ATOM 716 N N . MET A 1 84 ? -8.206 -10.277 -4.819 1.00 78.62 84 MET A N 1
ATOM 717 C CA . MET A 1 84 ? -7.316 -9.858 -5.905 1.00 78.62 84 MET A CA 1
ATOM 718 C C . MET A 1 84 ? -6.338 -10.953 -6.344 1.00 78.62 84 MET A C 1
ATOM 720 O O . MET A 1 84 ? -6.088 -11.093 -7.542 1.00 78.62 84 MET A O 1
ATOM 724 N N . CYS A 1 85 ? -5.826 -11.766 -5.417 1.00 70.75 85 CYS A N 1
ATOM 725 C CA . CYS A 1 85 ? -4.992 -12.925 -5.747 1.00 70.75 85 CYS A CA 1
ATOM 726 C C . CYS A 1 85 ? -5.748 -13.948 -6.609 1.00 70.75 85 CYS A C 1
ATOM 728 O O . CYS A 1 85 ? -5.205 -14.442 -7.598 1.00 70.75 85 CYS A O 1
ATOM 730 N N . VAL A 1 86 ? -7.016 -14.231 -6.286 1.00 73.25 86 VAL A N 1
ATOM 731 C CA . VAL A 1 86 ? -7.857 -15.143 -7.083 1.00 73.25 86 VAL A CA 1
ATOM 732 C C . VAL A 1 86 ? -8.101 -14.577 -8.484 1.00 73.25 86 VAL A C 1
ATOM 734 O O . VAL A 1 86 ? -7.929 -15.292 -9.472 1.00 73.25 86 VAL A O 1
ATOM 737 N N . ALA A 1 87 ? -8.434 -13.288 -8.595 1.00 72.50 87 ALA A N 1
ATOM 738 C CA . ALA A 1 87 ? -8.631 -12.637 -9.890 1.00 72.50 87 ALA A CA 1
ATOM 739 C C . ALA A 1 87 ? -7.351 -12.634 -10.750 1.00 72.50 87 ALA A C 1
ATOM 741 O O . ALA A 1 87 ? -7.411 -12.880 -11.955 1.00 72.50 87 ALA A O 1
ATOM 742 N N . GLY A 1 88 ? -6.189 -12.395 -10.135 1.00 69.06 88 GLY A N 1
ATOM 743 C CA . GLY A 1 88 ? -4.892 -12.434 -10.811 1.00 69.06 88 GLY A CA 1
ATOM 744 C C . GLY A 1 88 ? -4.535 -13.825 -11.342 1.00 69.06 88 GLY A C 1
ATOM 745 O O . GLY A 1 88 ? -4.083 -13.950 -12.478 1.00 69.06 88 GLY A O 1
ATOM 746 N N . MET A 1 89 ? -4.799 -14.874 -10.558 1.00 66.94 89 MET A N 1
ATOM 747 C CA . MET A 1 89 ? -4.599 -16.269 -10.971 1.00 66.94 89 MET A CA 1
ATOM 748 C C . MET A 1 89 ? -5.488 -16.661 -12.158 1.00 66.94 89 MET A C 1
ATOM 750 O O . MET A 1 89 ? -5.017 -17.333 -13.072 1.00 66.94 89 MET A O 1
ATOM 754 N N . ILE A 1 90 ? -6.752 -16.222 -12.177 1.00 69.12 90 ILE A N 1
ATOM 755 C CA . ILE A 1 90 ? -7.664 -16.475 -13.304 1.00 69.12 90 ILE A CA 1
ATOM 756 C C . ILE A 1 90 ? -7.126 -15.831 -14.586 1.00 69.12 90 ILE A C 1
ATOM 758 O O . ILE A 1 90 ? -7.029 -16.517 -15.601 1.00 69.12 90 ILE A O 1
ATOM 762 N N . ARG A 1 91 ? -6.696 -14.562 -14.527 1.00 67.06 91 ARG A N 1
ATOM 763 C CA . ARG A 1 91 ? -6.115 -13.865 -15.690 1.00 67.06 91 ARG A CA 1
ATOM 764 C C . ARG A 1 91 ? -4.872 -14.572 -16.228 1.00 67.06 91 ARG A C 1
ATOM 766 O O . ARG A 1 91 ? -4.774 -14.798 -17.424 1.00 67.06 91 ARG A O 1
ATOM 773 N N . LEU A 1 92 ? -3.972 -15.015 -15.348 1.00 66.00 92 LEU A N 1
ATOM 774 C CA . LEU A 1 92 ? -2.797 -15.803 -15.741 1.00 66.00 92 LEU A CA 1
ATOM 775 C C . LEU A 1 92 ? -3.165 -17.113 -16.452 1.00 66.00 92 LEU A C 1
ATOM 777 O O . LEU A 1 92 ? -2.454 -17.529 -17.360 1.00 66.00 92 LEU A O 1
ATOM 781 N N . ILE A 1 93 ? -4.250 -17.780 -16.055 1.00 71.62 93 ILE A N 1
ATOM 782 C CA . ILE A 1 93 ? -4.722 -18.999 -16.729 1.00 71.62 93 ILE A CA 1
ATOM 783 C C . ILE A 1 93 ? -5.328 -18.673 -18.102 1.00 71.62 93 ILE A C 1
ATOM 785 O O . ILE A 1 93 ? -5.189 -19.473 -19.024 1.00 71.62 93 ILE A O 1
ATOM 789 N N . GLU A 1 94 ? -6.011 -17.537 -18.240 1.00 70.31 94 GLU A N 1
ATOM 790 C CA . GLU A 1 94 ? -6.595 -17.082 -19.508 1.00 70.31 94 GLU A CA 1
ATOM 791 C C . GLU A 1 94 ? -5.527 -16.634 -20.512 1.00 70.31 94 GLU A C 1
ATOM 793 O O . GLU A 1 94 ? -5.599 -17.035 -21.668 1.00 70.31 94 GLU A O 1
ATOM 798 N N . ASP A 1 95 ? -4.501 -15.903 -20.066 1.00 71.62 95 ASP A N 1
ATOM 799 C CA . ASP A 1 95 ? -3.405 -15.410 -20.916 1.00 71.62 95 ASP A CA 1
ATOM 800 C C . ASP A 1 95 ? -2.468 -16.531 -21.424 1.00 71.62 95 ASP A C 1
ATOM 802 O O . ASP A 1 95 ? -1.688 -16.318 -22.350 1.00 71.62 95 ASP A O 1
ATOM 806 N N . ASN A 1 96 ? -2.525 -17.728 -20.823 1.00 62.47 96 ASN A N 1
ATOM 807 C CA . ASN A 1 96 ? -1.721 -18.904 -21.197 1.00 62.47 96 ASN A CA 1
ATOM 808 C C . ASN A 1 96 ? -2.502 -19.959 -22.018 1.00 62.47 96 ASN A C 1
ATOM 810 O O . ASN A 1 96 ? -2.026 -21.091 -22.156 1.00 62.47 96 ASN A O 1
ATOM 814 N N . LYS A 1 97 ? -3.692 -19.627 -22.534 1.00 56.69 97 LYS A N 1
ATOM 815 C CA . LYS A 1 97 ? -4.485 -20.468 -23.453 1.00 56.69 97 LYS A CA 1
ATOM 816 C C . LYS A 1 97 ? -4.418 -19.950 -24.884 1.00 56.69 97 LYS A C 1
ATOM 818 O O . LYS A 1 97 ? -4.411 -20.814 -25.788 1.00 56.69 97 LYS A O 1
#

pLDDT: mean 90.2, std 9.77, range [56.69, 97.88]

Organism: Enterococcus faecalis (NCBI:txid1351)

Foldseek 3Di:
DKAKEQEQAQLLQQLVQVLLQVVVAAEPVRHGSNVDDCCVPQPNQKIWIADPVVSYIDIDGVVVCVVVVNDRYDHGDNVVSVVVVVVVVVVVVVVVD